Protein AF-A0A8J4EM43-F1 (afdb_monomer)

Structure (mmCIF, N/CA/C/O backbone):
data_AF-A0A8J4EM43-F1
#
_entry.id   AF-A0A8J4EM43-F1
#
loop_
_atom_site.group_PDB
_atom_site.id
_atom_site.type_symbol
_atom_site.label_atom_id
_atom_site.label_alt_id
_atom_site.label_comp_id
_atom_site.label_asym_id
_atom_site.label_entity_id
_atom_site.label_seq_id
_atom_site.pdbx_PDB_ins_code
_atom_site.Cartn_x
_atom_site.Cartn_y
_atom_site.Cartn_z
_atom_site.occupancy
_atom_site.B_iso_or_equiv
_atom_site.auth_seq_id
_atom_site.auth_comp_id
_atom_site.auth_asym_id
_atom_site.auth_atom_id
_atom_site.pdbx_PDB_model_num
ATOM 1 N N . MET A 1 1 ? -15.523 0.454 0.239 1.00 89.88 1 MET A N 1
ATOM 2 C CA . MET A 1 1 ? -14.307 0.440 -0.591 1.00 89.88 1 MET A CA 1
ATOM 3 C C . MET A 1 1 ? -13.421 -0.661 -0.069 1.00 89.88 1 MET A C 1
ATOM 5 O O . MET A 1 1 ? -13.330 -0.819 1.149 1.00 89.88 1 MET A O 1
ATOM 9 N N . ARG A 1 2 ? -12.772 -1.385 -0.972 1.00 94.44 2 ARG A N 1
ATOM 10 C CA . ARG A 1 2 ? -11.844 -2.448 -0.618 1.00 94.44 2 ARG A CA 1
ATOM 11 C C . ARG A 1 2 ? -10.454 -2.103 -1.120 1.00 94.44 2 ARG A C 1
ATOM 13 O O . ARG A 1 2 ? -10.302 -1.738 -2.282 1.00 94.44 2 ARG A O 1
ATOM 20 N N . VAL A 1 3 ? -9.452 -2.221 -0.259 1.00 95.94 3 VAL A N 1
ATOM 21 C CA . VAL A 1 3 ? -8.048 -2.058 -0.639 1.00 95.94 3 VAL A CA 1
ATOM 22 C C . VAL A 1 3 ? -7.417 -3.416 -0.925 1.00 95.94 3 VAL A C 1
ATOM 24 O O . VAL A 1 3 ? -7.649 -4.396 -0.217 1.00 95.94 3 VAL A O 1
ATOM 27 N N . THR A 1 4 ? -6.631 -3.484 -1.995 1.00 96.88 4 THR A N 1
ATOM 28 C CA . THR A 1 4 ? -5.862 -4.669 -2.384 1.00 96.88 4 THR A CA 1
ATOM 29 C C . THR A 1 4 ? -4.419 -4.295 -2.687 1.00 96.88 4 THR A C 1
ATOM 31 O O . THR A 1 4 ? -4.121 -3.148 -3.028 1.00 96.88 4 THR A O 1
ATOM 34 N N . ALA A 1 5 ? -3.520 -5.270 -2.555 1.00 97.19 5 ALA A N 1
ATOM 35 C CA . ALA A 1 5 ? -2.105 -5.106 -2.839 1.00 97.19 5 ALA A CA 1
ATOM 36 C C . ALA A 1 5 ? -1.611 -6.189 -3.805 1.00 97.19 5 ALA A C 1
ATOM 38 O O . ALA A 1 5 ? -1.839 -7.378 -3.581 1.00 97.19 5 ALA A O 1
ATOM 39 N N . ASN A 1 6 ? -0.915 -5.776 -4.862 1.00 97.38 6 ASN A N 1
ATOM 40 C CA . ASN A 1 6 ? -0.140 -6.654 -5.725 1.00 97.38 6 ASN A CA 1
ATOM 41 C C . ASN A 1 6 ? 1.299 -6.725 -5.196 1.00 97.38 6 ASN A C 1
ATOM 43 O O . ASN A 1 6 ? 2.071 -5.773 -5.315 1.00 97.38 6 ASN A O 1
ATOM 47 N N . ARG A 1 7 ? 1.635 -7.870 -4.603 1.00 96.50 7 ARG A N 1
ATOM 48 C CA . ARG A 1 7 ? 2.933 -8.123 -3.973 1.00 96.50 7 ARG A CA 1
ATOM 49 C C . ARG A 1 7 ? 4.051 -8.333 -4.999 1.00 96.50 7 ARG A C 1
ATOM 51 O O . ARG A 1 7 ? 5.178 -7.960 -4.710 1.00 96.50 7 ARG A O 1
ATOM 58 N N . ASP A 1 8 ? 3.731 -8.784 -6.214 1.00 96.81 8 ASP A N 1
ATOM 59 C CA . ASP A 1 8 ? 4.714 -9.032 -7.282 1.00 96.81 8 ASP A CA 1
ATOM 60 C C . ASP A 1 8 ? 5.345 -7.745 -7.835 1.00 96.81 8 ASP A C 1
ATOM 62 O O . ASP A 1 8 ? 6.429 -7.770 -8.412 1.00 96.81 8 ASP A O 1
ATOM 66 N N . VAL A 1 9 ? 4.665 -6.606 -7.673 1.00 97.50 9 VAL A N 1
ATOM 67 C CA . VAL A 1 9 ? 5.150 -5.285 -8.116 1.00 97.50 9 VAL A CA 1
ATOM 68 C C . VAL A 1 9 ? 5.515 -4.375 -6.943 1.00 97.50 9 VAL A C 1
ATOM 70 O O . VAL A 1 9 ? 5.826 -3.198 -7.131 1.00 97.50 9 VAL A O 1
ATOM 73 N N . CYS A 1 10 ? 5.434 -4.869 -5.708 1.00 98.06 10 CYS A N 1
ATOM 74 C CA . CYS A 1 10 ? 5.814 -4.089 -4.542 1.00 98.06 10 CYS A CA 1
ATOM 75 C C . CYS A 1 10 ? 7.337 -3.936 -4.503 1.00 98.06 10 CYS A C 1
ATOM 77 O O . CYS A 1 10 ? 8.062 -4.921 -4.528 1.00 98.06 10 CYS A O 1
ATOM 79 N N . ILE A 1 11 ? 7.821 -2.695 -4.410 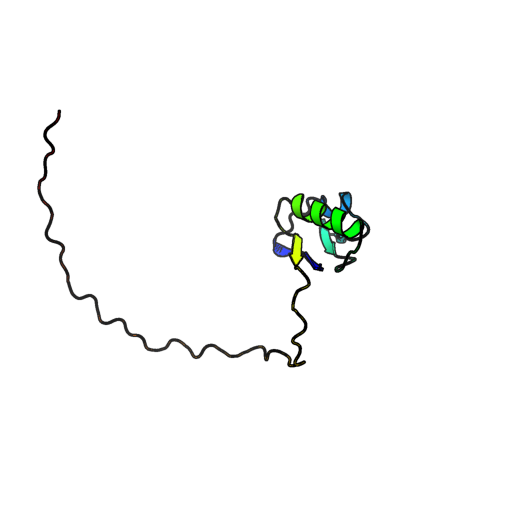1.00 97.75 11 ILE A N 1
ATOM 80 C CA . ILE A 1 11 ? 9.262 -2.403 -4.303 1.00 97.75 11 ILE A CA 1
ATOM 81 C C . ILE A 1 11 ? 9.710 -2.106 -2.863 1.00 97.75 11 ILE A C 1
ATOM 83 O O . ILE A 1 11 ? 10.794 -1.573 -2.654 1.00 97.75 11 ILE A O 1
ATOM 87 N N . GLY A 1 12 ? 8.847 -2.354 -1.871 1.00 97.31 12 GLY A N 1
ATOM 88 C CA . GLY A 1 12 ? 9.171 -2.171 -0.452 1.00 97.31 12 GLY A CA 1
ATOM 89 C C . GLY A 1 12 ? 9.400 -0.725 0.011 1.00 97.31 12 GLY A C 1
ATOM 90 O O . GLY A 1 12 ? 10.061 -0.500 1.017 1.00 97.31 12 GLY A O 1
ATOM 91 N N . ALA A 1 13 ? 8.833 0.274 -0.675 1.00 96.88 13 ALA A N 1
ATOM 92 C CA . ALA A 1 13 ? 9.063 1.698 -0.377 1.00 96.88 13 ALA A CA 1
ATOM 93 C C . ALA A 1 13 ? 8.496 2.206 0.972 1.00 96.88 13 ALA A C 1
ATOM 95 O O . ALA A 1 13 ? 8.711 3.367 1.321 1.00 96.88 13 ALA A O 1
ATOM 96 N N . GLY A 1 14 ? 7.711 1.400 1.696 1.00 96.94 14 GLY A N 1
ATOM 97 C CA . GLY A 1 14 ? 7.224 1.713 3.050 1.00 96.94 14 GLY A CA 1
ATOM 98 C C . GLY A 1 14 ? 6.172 2.826 3.176 1.00 96.94 14 GLY A C 1
ATOM 99 O O . GLY A 1 14 ? 5.620 3.006 4.256 1.00 96.94 14 GLY A O 1
ATOM 100 N N . GLN A 1 15 ? 5.830 3.546 2.097 1.00 98.12 15 GLN A N 1
ATOM 101 C CA . GLN A 1 15 ? 4.896 4.687 2.161 1.00 98.12 15 GLN A CA 1
ATOM 102 C C . GLN A 1 15 ? 3.530 4.313 2.747 1.00 98.12 15 GLN A C 1
ATOM 104 O O . GLN A 1 15 ? 2.969 5.057 3.537 1.00 98.12 15 GLN A O 1
ATOM 109 N N . CYS A 1 16 ? 3.024 3.124 2.425 1.00 97.88 16 CYS A N 1
ATOM 110 C CA . CYS A 1 16 ? 1.739 2.649 2.930 1.00 97.88 16 CYS A CA 1
ATOM 111 C C . CYS A 1 16 ? 1.689 2.515 4.461 1.00 97.88 16 CYS A C 1
ATOM 113 O O . CYS A 1 16 ? 0.750 3.010 5.080 1.00 97.88 16 CYS A O 1
ATOM 115 N N . VAL A 1 17 ? 2.716 1.915 5.069 1.00 97.62 17 VAL A N 1
ATOM 116 C CA . VAL A 1 17 ? 2.816 1.742 6.527 1.00 97.62 17 VAL A CA 1
ATOM 117 C C . VAL A 1 17 ? 3.022 3.085 7.225 1.00 97.62 17 VAL A C 1
ATOM 119 O O . VAL A 1 17 ? 2.458 3.315 8.288 1.00 97.62 17 VAL A O 1
ATOM 122 N N . LEU A 1 18 ? 3.784 3.999 6.615 1.00 97.69 18 LEU A N 1
ATOM 123 C CA . LEU A 1 18 ? 3.984 5.348 7.153 1.00 97.69 18 LEU A CA 1
ATOM 124 C C . LEU A 1 18 ? 2.693 6.180 7.146 1.00 97.69 18 LEU A C 1
ATOM 126 O O . LEU A 1 18 ? 2.479 6.973 8.061 1.00 97.69 18 LEU A O 1
ATOM 130 N N . THR A 1 19 ? 1.842 6.013 6.130 1.00 97.81 19 THR A N 1
ATOM 131 C CA . THR A 1 19 ? 0.584 6.762 6.003 1.00 97.81 19 THR A CA 1
ATOM 132 C C . THR A 1 19 ? -0.523 6.209 6.900 1.00 97.81 19 THR A C 1
ATOM 134 O O . THR A 1 19 ? -1.241 6.992 7.522 1.00 97.81 19 THR A O 1
ATOM 137 N N . GLU A 1 20 ? -0.688 4.883 6.963 1.00 97.69 20 GLU A N 1
ATOM 138 C CA . GLU A 1 20 ? -1.752 4.241 7.745 1.00 97.69 20 GLU A CA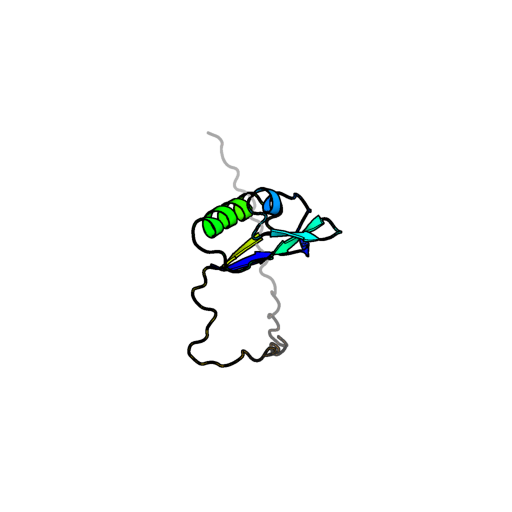 1
ATOM 139 C C . GLU A 1 20 ? -1.317 2.862 8.294 1.00 97.69 20 GLU A C 1
ATOM 141 O O . GLU A 1 2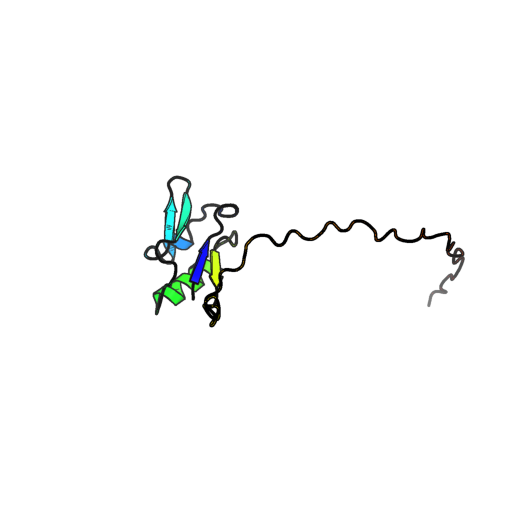0 ? -1.666 1.816 7.729 1.00 97.69 20 GLU A O 1
ATOM 146 N N . PRO A 1 21 ? -0.563 2.829 9.410 1.00 97.06 21 PRO A N 1
ATOM 147 C CA . PRO A 1 21 ? -0.047 1.589 10.000 1.00 97.06 21 PRO A CA 1
ATOM 148 C C . PRO A 1 21 ? -1.139 0.706 10.624 1.00 97.06 21 PRO A C 1
ATOM 150 O O . PRO A 1 21 ? -0.892 -0.457 10.949 1.00 97.06 21 PRO A O 1
ATOM 153 N N . ALA A 1 22 ? -2.363 1.218 10.811 1.00 96.31 22 ALA A N 1
ATOM 154 C CA . ALA A 1 22 ? -3.476 0.384 11.259 1.00 96.31 22 ALA A CA 1
ATOM 155 C C . ALA A 1 22 ? -4.005 -0.529 10.135 1.00 96.31 22 ALA A C 1
ATOM 157 O O . ALA A 1 22 ? -4.595 -1.573 10.417 1.00 96.31 22 ALA A O 1
ATOM 158 N N . VAL A 1 23 ? -3.795 -0.154 8.867 1.00 97.75 23 VAL A N 1
ATOM 159 C CA . VAL A 1 23 ? -4.303 -0.874 7.684 1.00 97.75 23 VAL A CA 1
ATOM 160 C C . VAL A 1 23 ? -3.193 -1.623 6.965 1.00 97.75 23 VAL A C 1
ATOM 162 O O . VAL A 1 23 ? -3.438 -2.721 6.467 1.00 97.75 23 VAL A O 1
ATOM 165 N N . PHE A 1 24 ? -1.985 -1.070 6.920 1.00 98.25 24 PHE A N 1
ATOM 166 C CA . PHE A 1 24 ? -0.857 -1.670 6.219 1.00 98.25 24 PHE A CA 1
ATOM 167 C C . PHE A 1 24 ? 0.234 -2.119 7.181 1.00 98.25 24 PHE A C 1
ATOM 169 O O . PHE A 1 24 ? 0.484 -1.488 8.202 1.00 98.25 24 PHE A O 1
ATOM 176 N N . ASP A 1 25 ? 0.905 -3.194 6.799 1.00 97.75 25 ASP A N 1
ATOM 177 C CA . ASP A 1 25 ? 2.140 -3.667 7.408 1.00 97.75 25 ASP A CA 1
ATOM 178 C C . ASP A 1 25 ? 3.145 -4.027 6.309 1.00 97.75 25 ASP A C 1
ATOM 180 O O . ASP A 1 25 ? 2.814 -4.010 5.117 1.00 97.75 25 ASP A O 1
ATOM 184 N N . GLN A 1 26 ? 4.358 -4.385 6.705 1.00 96.94 26 GLN A N 1
ATOM 185 C CA . GLN A 1 26 ? 5.326 -5.045 5.836 1.00 96.94 26 GLN A CA 1
ATOM 186 C C . GLN A 1 26 ? 5.732 -6.383 6.451 1.00 96.94 26 GLN A C 1
ATOM 188 O O . GLN A 1 26 ? 5.839 -6.508 7.667 1.00 96.94 26 GLN A O 1
ATOM 193 N N . ASP A 1 27 ? 5.913 -7.396 5.610 1.00 96.19 27 ASP A N 1
ATOM 194 C CA . ASP A 1 27 ? 6.522 -8.653 6.046 1.00 96.19 27 ASP A CA 1
ATOM 195 C C . ASP A 1 27 ? 8.043 -8.524 6.199 1.00 96.19 27 ASP A C 1
ATOM 197 O O . ASP A 1 27 ? 8.630 -7.457 6.001 1.00 96.19 27 ASP A O 1
ATOM 201 N N . ASP A 1 28 ? 8.681 -9.642 6.540 1.00 96.12 28 ASP A N 1
ATOM 202 C CA . ASP A 1 28 ? 10.126 -9.733 6.746 1.00 96.12 28 ASP A CA 1
ATOM 203 C C . ASP A 1 28 ? 10.943 -9.379 5.486 1.00 96.12 28 ASP A C 1
ATOM 205 O O . ASP A 1 28 ? 12.094 -8.958 5.599 1.00 96.12 28 ASP A O 1
ATOM 209 N N . ASP A 1 29 ? 10.344 -9.480 4.294 1.00 94.56 29 ASP A N 1
ATOM 210 C CA . ASP A 1 29 ? 10.958 -9.114 3.014 1.00 94.56 29 ASP A CA 1
ATOM 211 C C . ASP A 1 29 ? 10.693 -7.642 2.635 1.00 94.56 29 ASP A C 1
ATOM 213 O O . ASP A 1 29 ? 11.060 -7.185 1.548 1.00 94.56 29 ASP A O 1
ATOM 217 N N . GLY A 1 30 ? 10.026 -6.875 3.504 1.00 95.06 30 GLY A N 1
ATOM 218 C CA . GLY A 1 30 ? 9.634 -5.491 3.244 1.00 95.06 30 GLY A CA 1
ATOM 219 C C . GLY A 1 30 ? 8.466 -5.360 2.260 1.00 95.06 30 GLY A C 1
ATOM 220 O O . GLY A 1 30 ? 8.168 -4.256 1.794 1.00 95.06 30 GLY A O 1
ATOM 221 N N . THR A 1 31 ? 7.780 -6.455 1.931 1.00 97.62 31 THR A N 1
ATOM 222 C CA . THR A 1 31 ? 6.643 -6.456 1.010 1.00 97.62 31 THR A CA 1
ATOM 223 C C . THR A 1 31 ? 5.358 -6.117 1.754 1.00 97.62 31 THR A C 1
ATOM 225 O O . THR A 1 31 ? 5.123 -6.546 2.879 1.00 97.62 31 THR A O 1
ATOM 228 N N . VAL A 1 32 ? 4.492 -5.328 1.116 1.00 97.88 32 VAL A N 1
ATOM 229 C CA . VAL A 1 32 ? 3.252 -4.863 1.745 1.00 97.88 32 VAL A CA 1
ATOM 230 C C . VAL A 1 32 ? 2.316 -6.015 2.144 1.00 97.88 32 VAL A C 1
ATOM 232 O O . VAL A 1 32 ? 2.062 -6.953 1.378 1.00 97.88 32 VAL A O 1
ATOM 235 N N . LEU A 1 33 ? 1.746 -5.889 3.339 1.00 97.50 33 LEU A N 1
ATOM 236 C CA . LEU A 1 33 ? 0.659 -6.687 3.889 1.00 97.50 33 LEU A CA 1
ATOM 237 C C . LEU A 1 33 ? -0.540 -5.775 4.175 1.00 97.50 33 LEU A C 1
ATOM 239 O O . LEU A 1 33 ? -0.398 -4.698 4.748 1.0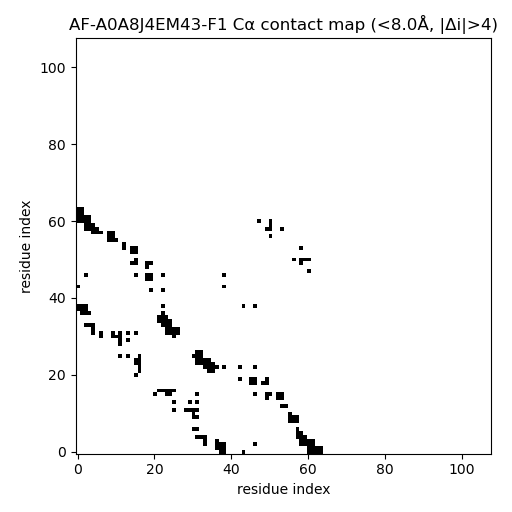0 97.50 33 LEU A O 1
ATOM 243 N N . VAL A 1 34 ? -1.741 -6.208 3.792 1.00 97.56 34 VAL A N 1
ATOM 244 C CA . VAL A 1 34 ? -2.991 -5.503 4.114 1.00 97.56 34 VAL A CA 1
ATOM 245 C C . VAL A 1 34 ? -3.610 -6.163 5.344 1.00 97.56 34 VAL A C 1
ATOM 247 O O . VAL A 1 34 ? -4.056 -7.305 5.269 1.00 97.56 34 VAL A O 1
ATOM 250 N N . ARG A 1 35 ? -3.638 -5.449 6.472 1.00 97.12 35 ARG A N 1
ATOM 251 C CA . ARG A 1 35 ? -4.223 -5.901 7.747 1.00 97.12 35 ARG A CA 1
ATOM 252 C C . ARG A 1 35 ? -5.733 -5.679 7.806 1.00 97.12 35 ARG A C 1
ATOM 254 O O . ARG A 1 35 ? -6.448 -6.491 8.385 1.00 97.12 35 ARG A O 1
ATOM 261 N N . LEU A 1 36 ? -6.213 -4.592 7.198 1.00 95.81 36 LEU A N 1
ATOM 262 C CA . LEU A 1 36 ? -7.632 -4.246 7.113 1.00 95.81 36 LEU A CA 1
ATOM 263 C C . LEU A 1 36 ? -7.998 -3.911 5.667 1.00 95.81 36 LEU A C 1
ATOM 265 O O . LEU A 1 36 ? -7.658 -2.847 5.160 1.00 95.81 36 LEU A O 1
ATOM 269 N N . ASP A 1 37 ? -8.717 -4.807 4.995 1.00 93.50 37 ASP A N 1
ATOM 270 C CA . ASP A 1 37 ? -9.051 -4.635 3.578 1.00 93.50 37 ASP A CA 1
ATOM 271 C C . ASP A 1 37 ? -10.265 -3.721 3.339 1.00 93.50 37 ASP A C 1
ATOM 273 O O . ASP A 1 37 ? -10.443 -3.221 2.229 1.00 93.50 37 ASP A O 1
ATOM 277 N N . ARG A 1 38 ? -11.079 -3.460 4.369 1.00 95.06 38 ARG A N 1
ATOM 278 C CA . ARG A 1 38 ? -12.274 -2.600 4.312 1.00 95.06 38 ARG A CA 1
ATOM 279 C C . ARG A 1 38 ? -12.217 -1.467 5.345 1.00 95.06 38 ARG A C 1
ATOM 281 O O . ARG A 1 38 ? -12.952 -1.499 6.333 1.00 95.06 38 ARG A O 1
ATOM 288 N N . PRO A 1 39 ? -11.352 -0.460 5.144 1.00 93.75 39 PRO A N 1
ATOM 289 C CA . PRO A 1 39 ? -11.295 0.714 6.009 1.00 93.75 39 PRO A CA 1
ATOM 290 C C . PRO A 1 39 ? -12.543 1.597 5.838 1.00 93.75 39 PRO A C 1
ATOM 292 O O . PRO A 1 39 ? -13.135 1.678 4.757 1.00 93.75 39 PRO A O 1
ATOM 295 N N . THR A 1 40 ? -12.925 2.304 6.900 1.00 93.12 40 THR A N 1
ATOM 296 C CA . THR A 1 40 ? -14.084 3.215 6.931 1.00 93.12 40 THR A CA 1
ATOM 297 C C . THR A 1 40 ? -13.717 4.550 7.576 1.00 93.12 40 THR A C 1
ATOM 299 O O . THR A 1 40 ? -12.755 4.614 8.334 1.00 93.12 40 THR A O 1
ATOM 302 N N . GLY A 1 41 ? -14.503 5.604 7.331 1.00 93.69 41 GLY A N 1
ATOM 303 C CA . GLY A 1 41 ? -14.283 6.917 7.954 1.00 93.69 41 GLY A CA 1
ATOM 304 C C . GLY A 1 41 ? -12.926 7.527 7.583 1.00 93.69 41 GLY A C 1
ATOM 305 O O . GLY A 1 41 ? -12.483 7.367 6.451 1.00 93.69 41 GLY A O 1
ATOM 306 N N . GLU A 1 42 ? -12.255 8.177 8.538 1.00 94.50 42 GLU A N 1
ATOM 307 C CA . GLU A 1 42 ? -10.947 8.823 8.315 1.00 94.50 42 GLU A CA 1
ATOM 308 C C . GLU A 1 42 ? -9.875 7.831 7.828 1.00 94.50 42 GLU A C 1
ATOM 310 O O . GLU A 1 42 ? -9.080 8.152 6.946 1.00 94.50 42 GLU A O 1
ATOM 315 N N . THR A 1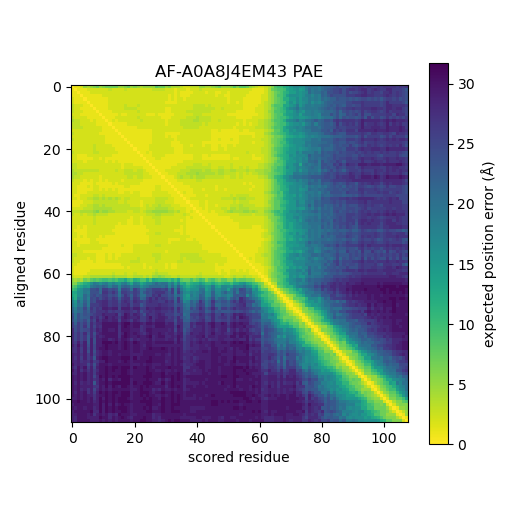 43 ? -9.903 6.586 8.313 1.00 95.94 43 THR A N 1
ATOM 316 C CA . THR A 1 43 ? -8.993 5.524 7.858 1.00 95.94 43 THR A CA 1
ATOM 317 C C . THR A 1 43 ? -9.133 5.265 6.356 1.00 95.94 43 THR A C 1
ATOM 319 O O . THR A 1 43 ? -8.153 4.987 5.671 1.00 95.94 43 THR A O 1
ATOM 322 N N . ALA A 1 44 ? -10.344 5.385 5.802 1.00 95.50 44 ALA A N 1
ATOM 323 C CA . ALA A 1 44 ? -10.557 5.239 4.366 1.00 95.50 44 ALA A CA 1
ATOM 324 C C . ALA A 1 44 ? -9.877 6.363 3.564 1.00 95.50 44 ALA A C 1
ATOM 326 O O . ALA A 1 44 ? -9.353 6.105 2.480 1.00 95.50 44 ALA A O 1
ATOM 327 N N . ASP A 1 45 ? -9.850 7.587 4.093 1.00 96.50 45 ASP A N 1
ATOM 328 C CA . ASP A 1 45 ? -9.166 8.721 3.466 1.00 96.50 45 ASP A CA 1
ATOM 329 C C . ASP A 1 45 ? -7.643 8.553 3.506 1.00 96.50 45 ASP A C 1
ATOM 331 O O . ASP A 1 45 ? -6.991 8.696 2.470 1.00 96.50 45 ASP A O 1
ATOM 335 N N . ARG A 1 46 ? -7.083 8.123 4.645 1.00 97.69 46 ARG A N 1
ATOM 336 C CA . ARG A 1 46 ? -5.648 7.790 4.756 1.00 97.69 46 ARG A CA 1
ATOM 337 C C . ARG A 1 46 ? -5.240 6.654 3.824 1.00 97.69 46 ARG A C 1
ATOM 339 O O . ARG A 1 46 ? -4.175 6.689 3.216 1.00 97.69 46 ARG A O 1
ATOM 346 N N . VAL A 1 47 ? -6.107 5.661 3.638 1.00 97.62 47 VAL A N 1
ATOM 347 C CA . VAL A 1 47 ? -5.857 4.572 2.687 1.00 97.62 47 VAL A CA 1
ATOM 348 C C . VAL A 1 47 ? -5.864 5.062 1.233 1.00 97.62 47 VAL A C 1
ATOM 350 O O . VAL A 1 47 ? -5.045 4.597 0.439 1.00 97.62 47 VAL A O 1
ATOM 353 N N . ARG A 1 48 ? -6.724 6.021 0.861 1.00 97.12 48 ARG A N 1
ATOM 354 C CA . ARG A 1 48 ? -6.673 6.661 -0.473 1.00 97.12 48 ARG A CA 1
ATOM 355 C C . ARG A 1 48 ? -5.360 7.404 -0.692 1.00 97.12 48 ARG A C 1
ATOM 357 O O . ARG A 1 48 ? -4.784 7.302 -1.773 1.00 97.12 48 ARG A O 1
ATOM 364 N N . GLU A 1 49 ? -4.883 8.106 0.329 1.00 98.06 49 GLU A N 1
ATOM 365 C CA . GLU A 1 49 ? -3.586 8.782 0.301 1.00 98.06 49 GLU A CA 1
ATOM 366 C C . GLU A 1 49 ? -2.436 7.780 0.124 1.00 98.06 49 GLU A C 1
ATOM 368 O O . GLU A 1 49 ? -1.643 7.919 -0.806 1.00 98.06 49 GLU A O 1
ATOM 373 N N . ALA A 1 50 ? -2.403 6.708 0.923 1.00 98.00 50 ALA A N 1
ATOM 374 C CA . ALA A 1 50 ? -1.396 5.650 0.828 1.00 98.00 50 ALA A CA 1
ATOM 375 C C . ALA A 1 50 ? -1.329 5.017 -0.574 1.00 98.00 50 ALA A C 1
ATOM 377 O O . ALA A 1 50 ? -0.246 4.725 -1.085 1.00 98.00 50 ALA A O 1
ATOM 378 N N . VAL A 1 51 ? -2.486 4.820 -1.215 1.00 97.75 51 VAL A N 1
ATOM 379 C CA . VAL A 1 51 ? -2.573 4.311 -2.591 1.00 97.75 51 VAL A CA 1
ATOM 380 C C . VAL A 1 51 ? -1.944 5.295 -3.580 1.00 97.75 51 VAL A C 1
ATOM 382 O O . VAL A 1 51 ? -1.179 4.870 -4.444 1.00 97.75 51 VAL A O 1
ATOM 385 N N . GLY A 1 52 ? -2.213 6.597 -3.439 1.00 97.88 52 GLY A N 1
ATOM 386 C CA . GLY A 1 52 ? -1.631 7.644 -4.286 1.00 97.88 52 GLY A CA 1
ATOM 387 C C . GLY A 1 52 ? -0.125 7.844 -4.087 1.00 97.88 52 GLY A C 1
ATOM 388 O O . GLY A 1 52 ? 0.575 8.195 -5.033 1.00 97.88 52 GLY A O 1
ATOM 389 N N . LEU A 1 53 ? 0.384 7.574 -2.883 1.00 98.06 53 LEU A N 1
ATOM 390 C CA . LEU A 1 53 ? 1.810 7.651 -2.555 1.00 98.06 53 LEU A CA 1
ATOM 391 C C . LEU A 1 53 ? 2.605 6.409 -2.978 1.00 98.06 53 LEU A C 1
ATOM 393 O O . LEU A 1 53 ? 3.832 6.426 -2.904 1.00 98.06 53 LEU A O 1
ATOM 397 N N . CYS A 1 54 ? 1.948 5.325 -3.403 1.00 98.06 54 CYS A N 1
ATOM 398 C CA . CYS A 1 54 ? 2.620 4.081 -3.764 1.00 98.06 54 CYS A CA 1
ATOM 399 C C . CYS A 1 54 ? 3.404 4.233 -5.087 1.00 98.06 54 CYS A C 1
ATOM 401 O O . CYS A 1 54 ? 2.791 4.233 -6.157 1.00 98.06 54 CYS A O 1
ATOM 403 N N . PRO A 1 55 ? 4.753 4.278 -5.066 1.00 97.44 55 PRO A N 1
ATOM 404 C CA . PRO A 1 55 ? 5.540 4.582 -6.264 1.00 97.44 55 PRO A CA 1
ATOM 405 C C . PRO A 1 55 ? 5.493 3.469 -7.316 1.00 97.44 55 PRO A C 1
ATOM 407 O O . PRO A 1 55 ? 5.665 3.736 -8.501 1.00 97.44 55 PRO A O 1
ATOM 410 N N . SER A 1 56 ? 5.257 2.221 -6.902 1.00 97.50 56 SER A N 1
ATOM 411 C CA . SER A 1 56 ? 5.180 1.081 -7.817 1.00 97.50 56 SER A CA 1
ATOM 412 C C . SER A 1 56 ? 3.759 0.743 -8.270 1.00 97.50 56 SER A C 1
ATOM 414 O O . SER A 1 56 ? 3.571 -0.185 -9.054 1.00 97.50 56 SER A O 1
ATOM 416 N N . GLY A 1 57 ? 2.744 1.460 -7.773 1.00 96.94 57 GLY A N 1
ATOM 417 C CA . GLY A 1 57 ? 1.343 1.161 -8.077 1.00 96.94 57 GLY A CA 1
ATOM 418 C C . GLY A 1 57 ? 0.872 -0.204 -7.558 1.00 96.94 57 GLY A C 1
ATOM 419 O O . GLY A 1 57 ? -0.058 -0.790 -8.116 1.00 96.94 57 GLY A O 1
ATOM 420 N N . ALA A 1 58 ? 1.514 -0.728 -6.507 1.00 98.00 58 ALA A N 1
ATOM 421 C CA . ALA A 1 58 ? 1.153 -1.999 -5.885 1.00 98.00 58 ALA A CA 1
ATOM 422 C C . ALA A 1 58 ? -0.223 -1.965 -5.201 1.00 98.00 58 ALA A C 1
ATOM 424 O O . ALA A 1 58 ? -0.875 -3.001 -5.115 1.00 98.00 58 ALA A O 1
ATOM 425 N N . LEU A 1 59 ? -0.682 -0.805 -4.726 1.00 97.81 59 LEU A N 1
ATOM 426 C CA . LEU A 1 59 ? -1.968 -0.668 -4.040 1.00 97.81 59 LEU A CA 1
ATOM 427 C C . LEU A 1 59 ? -3.096 -0.269 -4.997 1.00 97.81 59 LEU A C 1
ATOM 429 O O . LEU A 1 59 ? -2.911 0.573 -5.874 1.00 97.81 59 LEU A O 1
ATOM 433 N N . ARG A 1 60 ? -4.286 -0.847 -4.806 1.00 96.19 60 ARG A N 1
ATOM 434 C CA . ARG A 1 60 ? -5.500 -0.523 -5.571 1.00 96.19 60 ARG A CA 1
ATOM 435 C C . ARG A 1 60 ? -6.715 -0.410 -4.665 1.00 96.19 60 ARG A C 1
ATOM 437 O O . ARG A 1 60 ? -6.804 -1.092 -3.646 1.00 96.19 60 ARG A O 1
ATOM 444 N N . LEU A 1 61 ? -7.661 0.427 -5.084 1.00 95.00 61 LEU A N 1
ATOM 445 C CA . LEU A 1 61 ? -8.976 0.555 -4.468 1.00 95.00 61 LEU A CA 1
ATOM 446 C C . LEU A 1 61 ? -10.050 0.054 -5.421 1.00 95.00 61 LEU A C 1
ATOM 448 O O . LEU A 1 61 ? -10.138 0.519 -6.556 1.00 95.00 61 LEU A O 1
ATOM 452 N N . ASP A 1 62 ? -10.887 -0.843 -4.923 1.00 90.88 62 ASP A N 1
ATOM 453 C CA . ASP A 1 62 ? -12.129 -1.245 -5.561 1.00 90.88 62 ASP A CA 1
ATOM 454 C C . ASP A 1 62 ? -13.300 -0.517 -4.882 1.00 90.88 62 ASP A C 1
ATOM 456 O O . ASP A 1 62 ? -13.437 -0.502 -3.649 1.00 90.88 62 ASP A O 1
ATOM 460 N N . ASP A 1 63 ? -14.165 0.100 -5.689 1.00 77.81 63 ASP A N 1
ATOM 461 C CA . ASP A 1 63 ? -15.474 0.555 -5.222 1.00 77.81 63 ASP A CA 1
ATOM 462 C C . ASP A 1 63 ? -16.300 -0.716 -4.974 1.00 77.81 63 ASP A C 1
ATOM 464 O O . ASP A 1 63 ? -16.489 -1.514 -5.890 1.00 77.81 63 ASP A O 1
ATOM 468 N N . ASP A 1 64 ? -16.796 -0.943 -3.754 1.00 63.22 64 ASP A N 1
ATOM 469 C CA . ASP A 1 64 ? -17.598 -2.135 -3.398 1.00 63.22 64 ASP A CA 1
ATOM 470 C C . ASP A 1 64 ? -18.969 -2.187 -4.115 1.00 63.22 64 ASP A C 1
ATOM 472 O O . ASP A 1 64 ? -19.885 -2.900 -3.705 1.00 63.22 64 ASP A O 1
ATOM 476 N N . ARG A 1 65 ? -19.145 -1.460 -5.223 1.00 56.22 65 ARG A N 1
ATOM 477 C CA . ARG A 1 65 ? -20.279 -1.625 -6.127 1.00 56.22 65 ARG A CA 1
ATOM 478 C C . ARG A 1 65 ? -20.094 -2.889 -6.966 1.00 56.22 65 ARG A C 1
ATOM 480 O O . ARG A 1 65 ? -19.713 -2.834 -8.129 1.00 56.22 65 ARG A O 1
ATOM 487 N N . GLY A 1 66 ? -20.445 -4.033 -6.382 1.00 52.12 66 GLY A N 1
ATOM 488 C CA . GLY A 1 66 ? -20.905 -5.184 -7.166 1.00 52.12 66 GLY A CA 1
ATOM 489 C C . GLY A 1 66 ? -19.974 -6.392 -7.229 1.00 52.12 66 GLY A C 1
ATOM 490 O O . GLY A 1 66 ? -19.663 -6.877 -8.317 1.00 52.12 66 GLY A O 1
ATOM 491 N N . ARG A 1 67 ? -19.612 -6.957 -6.072 1.00 50.03 67 ARG A N 1
ATOM 492 C CA . ARG A 1 67 ? -19.165 -8.363 -5.988 1.00 50.03 67 ARG A CA 1
ATOM 493 C C . ARG A 1 67 ? -20.075 -9.279 -5.166 1.00 50.03 67 ARG A C 1
ATOM 495 O O . ARG A 1 67 ? -19.708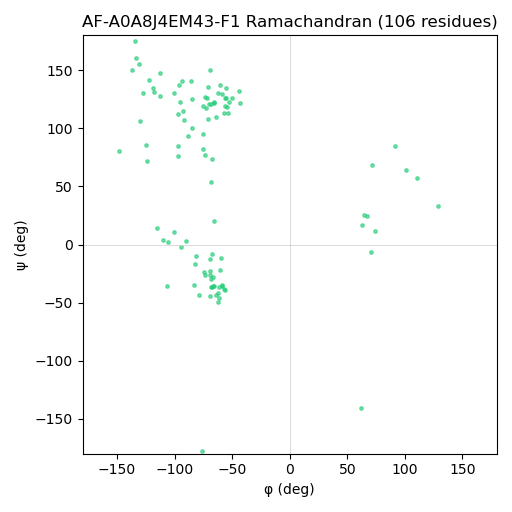 -10.420 -4.927 1.00 50.03 67 ARG A O 1
ATOM 502 N N . GLU A 1 68 ? -21.289 -8.841 -4.847 1.00 46.09 68 GLU A N 1
ATOM 503 C CA . GLU A 1 68 ? -22.409 -9.763 -4.644 1.00 46.09 68 GLU A CA 1
ATOM 504 C C . GLU A 1 68 ? -23.148 -9.899 -5.976 1.00 46.09 68 GLU A C 1
ATOM 506 O O . GLU A 1 68 ? -23.700 -8.933 -6.505 1.00 46.09 68 GLU A O 1
ATOM 511 N N . ARG A 1 69 ? -23.136 -11.104 -6.554 1.00 48.06 69 ARG A N 1
ATOM 512 C CA . ARG A 1 69 ? -24.168 -11.473 -7.524 1.00 48.06 69 ARG A CA 1
ATOM 513 C C . ARG A 1 69 ? -25.482 -11.532 -6.737 1.00 48.06 69 ARG A C 1
ATOM 515 O O . ARG A 1 69 ? -25.529 -12.324 -5.797 1.00 48.06 69 ARG A O 1
ATOM 522 N N . PRO A 1 70 ? -26.537 -10.780 -7.090 1.00 54.28 70 PRO A N 1
ATOM 523 C CA . PRO A 1 70 ? -27.827 -10.860 -6.391 1.00 54.28 70 PRO A CA 1
ATOM 524 C C . PRO A 1 70 ? -28.455 -12.272 -6.431 1.00 54.28 70 PRO A C 1
ATOM 526 O O . PRO A 1 70 ? -29.406 -12.558 -5.715 1.00 54.28 70 PRO A O 1
ATOM 529 N N . ASP A 1 71 ? -27.912 -13.158 -7.265 1.00 59.59 71 ASP A N 1
ATOM 530 C CA . ASP A 1 71 ? -28.369 -14.514 -7.561 1.00 59.59 71 ASP A CA 1
ATOM 531 C C . ASP A 1 71 ? -27.528 -15.659 -6.945 1.00 59.59 71 ASP A C 1
ATOM 533 O O . ASP A 1 71 ? -27.848 -16.822 -7.188 1.00 59.59 71 ASP A O 1
ATOM 537 N N . GLY A 1 72 ? -26.473 -15.384 -6.161 1.00 51.22 72 GLY A N 1
ATOM 538 C CA . GLY A 1 72 ? -25.785 -16.405 -5.342 1.00 51.22 72 GLY A CA 1
ATOM 539 C C . GLY A 1 72 ? -25.097 -17.567 -6.086 1.00 51.22 72 GLY A C 1
ATOM 540 O O . GLY A 1 72 ? -24.805 -18.589 -5.473 1.00 51.22 72 GLY A O 1
ATOM 541 N N . ARG A 1 73 ? -24.835 -17.458 -7.396 1.00 56.47 73 ARG A N 1
ATOM 542 C CA . ARG A 1 73 ? -24.149 -18.514 -8.169 1.00 56.47 73 ARG A CA 1
ATOM 543 C C . ARG A 1 73 ? -22.647 -18.244 -8.267 1.00 56.47 73 ARG A C 1
ATOM 545 O O . ARG A 1 73 ? -22.250 -17.211 -8.813 1.00 56.47 73 ARG A O 1
ATOM 552 N N . GLU A 1 74 ? -21.823 -19.185 -7.806 1.00 46.38 74 GLU A N 1
ATOM 553 C CA . GLU A 1 74 ? -20.392 -19.226 -8.130 1.00 46.38 74 GLU A CA 1
ATOM 554 C C . GLU A 1 74 ? -20.211 -19.232 -9.654 1.00 46.38 74 GLU A C 1
ATOM 556 O O . GLU A 1 74 ? -20.919 -19.927 -10.391 1.00 46.38 74 GLU A O 1
ATOM 561 N N . ARG A 1 75 ? -19.283 -18.404 -10.149 1.00 52.88 75 ARG A N 1
ATOM 562 C CA . ARG A 1 75 ? -18.823 -18.523 -11.534 1.00 52.88 75 ARG A CA 1
ATOM 563 C C . ARG A 1 75 ? -18.111 -19.874 -11.610 1.00 52.88 75 ARG A C 1
ATOM 565 O O . ARG A 1 75 ? -17.158 -20.037 -10.861 1.00 52.88 75 ARG A O 1
ATOM 572 N N . PRO A 1 76 ? -18.513 -20.817 -12.475 1.00 56.34 76 PRO A N 1
ATOM 573 C CA . PRO A 1 76 ? -17.649 -21.949 -12.742 1.00 56.34 76 PRO A CA 1
ATOM 574 C C . PRO A 1 76 ? -16.385 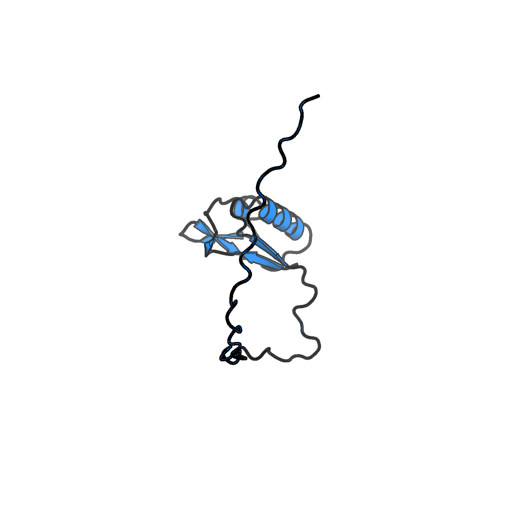-21.390 -13.398 1.00 56.34 76 PRO A C 1
ATOM 576 O O . PRO A 1 76 ? -16.433 -20.871 -14.520 1.00 56.34 76 PRO A O 1
ATOM 579 N N . ASP A 1 77 ? -15.280 -21.421 -12.660 1.00 57.88 77 ASP A N 1
ATOM 580 C CA . ASP A 1 77 ? -13.949 -21.324 -13.233 1.00 57.88 77 ASP A CA 1
ATOM 581 C C . ASP A 1 77 ? -13.845 -22.394 -14.327 1.00 57.88 77 ASP A C 1
ATOM 583 O O . ASP A 1 77 ? -14.091 -23.573 -14.083 1.00 57.88 77 ASP A O 1
ATOM 587 N N . GLY A 1 78 ? -13.544 -21.980 -15.558 1.00 56.81 78 GLY A N 1
ATOM 588 C CA . GLY A 1 78 ? -13.255 -22.920 -16.643 1.00 56.81 78 GLY A CA 1
ATOM 589 C C . GLY A 1 78 ? -14.396 -23.181 -17.625 1.00 56.81 78 GLY A C 1
ATOM 590 O O . GLY A 1 78 ? -14.809 -24.317 -17.835 1.00 56.81 78 GLY A O 1
ATOM 591 N N . ARG A 1 79 ? -14.825 -22.152 -18.363 1.00 53.00 79 ARG A N 1
ATOM 592 C CA . ARG A 1 79 ? -15.127 -22.402 -19.780 1.00 53.00 79 ARG A CA 1
ATOM 593 C C . ARG A 1 79 ? -13.832 -22.202 -20.548 1.00 53.00 79 ARG A C 1
ATOM 595 O O . ARG A 1 79 ? -13.493 -21.070 -20.888 1.00 53.00 79 ARG A O 1
ATOM 602 N N . GLU A 1 80 ? -13.104 -23.297 -20.759 1.00 50.09 80 GLU A N 1
ATOM 603 C CA . GLU A 1 80 ? -12.101 -23.378 -21.817 1.00 50.09 80 GLU A CA 1
ATOM 604 C C . GLU A 1 80 ? -12.699 -22.751 -23.076 1.00 50.09 80 GLU A C 1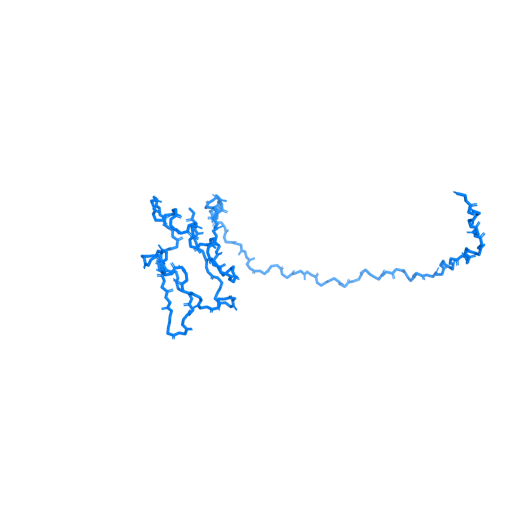
ATOM 606 O O . GLU A 1 80 ? -13.787 -23.119 -23.531 1.00 50.09 80 GLU A O 1
ATOM 611 N N . ARG A 1 81 ? -12.016 -21.725 -23.589 1.00 52.47 81 ARG A N 1
ATOM 612 C CA . ARG A 1 81 ? -12.275 -21.232 -24.936 1.00 52.47 81 ARG A CA 1
ATOM 613 C C . ARG A 1 81 ? -12.090 -22.445 -25.849 1.00 52.47 81 ARG A C 1
ATOM 615 O O . ARG A 1 81 ? -10.989 -22.988 -25.832 1.00 52.47 81 ARG A O 1
ATOM 622 N N . PRO A 1 82 ? -13.104 -22.896 -26.608 1.00 57.16 82 PRO A N 1
ATOM 623 C CA . PRO A 1 82 ? -12.834 -23.873 -27.648 1.00 57.16 82 PRO A CA 1
ATOM 624 C C . PRO A 1 82 ? -11.755 -23.275 -28.553 1.00 57.16 82 PRO A C 1
ATOM 626 O O . PRO A 1 82 ? -11.875 -22.119 -28.971 1.00 57.16 82 PRO A O 1
ATOM 629 N N . ASP A 1 83 ? -10.675 -24.037 -28.741 1.00 57.38 83 ASP A N 1
ATOM 630 C CA . ASP A 1 83 ? -9.523 -23.662 -29.550 1.00 57.38 83 ASP A CA 1
ATOM 631 C C . ASP A 1 83 ? -9.986 -23.028 -30.866 1.00 57.38 83 ASP A C 1
ATOM 633 O O . ASP A 1 83 ? -10.829 -23.587 -31.573 1.00 57.38 83 ASP A O 1
ATOM 637 N N . ASP A 1 84 ? -9.392 -21.882 -31.202 1.00 53.31 84 ASP A N 1
ATOM 638 C CA . ASP A 1 84 ? -9.550 -21.133 -32.454 1.00 53.31 84 ASP A CA 1
ATOM 639 C C . ASP A 1 84 ? -8.926 -21.913 -33.634 1.00 53.31 84 ASP A C 1
ATOM 641 O O . ASP A 1 84 ? -8.042 -21.448 -34.349 1.00 53.31 84 ASP A O 1
ATOM 645 N N . ARG A 1 85 ? -9.334 -23.171 -33.821 1.00 58.50 85 ARG A N 1
ATOM 646 C CA . ARG A 1 85 ? -8.971 -23.964 -34.992 1.00 58.50 85 ARG A CA 1
ATOM 647 C C . ARG A 1 85 ? -9.963 -23.634 -36.097 1.00 58.50 85 ARG A C 1
ATOM 649 O O . ARG A 1 85 ? -11.065 -24.172 -36.126 1.00 58.50 85 ARG A O 1
ATOM 656 N N . GLY A 1 86 ? -9.541 -22.776 -37.024 1.00 55.69 86 GLY A N 1
ATOM 657 C CA . GLY A 1 86 ? -10.050 -22.847 -38.396 1.00 55.69 86 GLY A CA 1
ATOM 658 C C . GLY A 1 86 ? -10.587 -21.567 -39.027 1.00 55.69 86 GLY A C 1
ATOM 659 O O . GLY A 1 86 ? -11.487 -21.654 -39.856 1.00 55.69 86 GLY A O 1
ATOM 660 N N . ARG A 1 87 ? -10.051 -20.381 -38.717 1.00 57.31 87 ARG A N 1
ATOM 661 C CA . ARG A 1 87 ? -10.121 -19.264 -39.679 1.00 57.31 87 ARG A CA 1
ATOM 662 C C . ARG A 1 87 ? -8.819 -19.183 -40.463 1.00 57.31 87 ARG A C 1
ATOM 664 O O . ARG A 1 87 ? -7.981 -18.323 -40.212 1.00 57.31 87 ARG A O 1
ATOM 671 N N . GLU A 1 88 ? -8.657 -20.092 -41.419 1.00 56.25 88 GLU A N 1
ATOM 672 C CA . GLU A 1 88 ? -7.680 -19.918 -42.493 1.00 56.25 88 GLU A CA 1
ATOM 673 C C . GLU A 1 88 ? -7.999 -18.594 -43.200 1.00 56.25 88 GLU A C 1
ATOM 675 O O . GLU A 1 88 ? -9.078 -18.407 -43.769 1.00 56.25 88 GLU A O 1
ATOM 680 N N . ARG A 1 89 ? -7.090 -17.621 -43.075 1.00 58.84 89 ARG A N 1
ATOM 681 C CA . ARG A 1 89 ? -7.162 -16.369 -43.832 1.00 58.84 89 ARG A CA 1
ATOM 682 C C . ARG A 1 89 ? -6.899 -16.751 -45.291 1.00 58.84 89 ARG A C 1
ATOM 684 O O . ARG A 1 89 ? -5.834 -17.309 -45.539 1.00 58.84 89 ARG A O 1
ATOM 691 N N . PRO A 1 90 ? -7.808 -16.486 -46.243 1.00 61.12 90 PRO A N 1
ATOM 692 C CA . PRO A 1 90 ? -7.489 -16.709 -47.644 1.00 61.12 90 PRO A CA 1
ATOM 693 C C . PRO A 1 90 ? -6.271 -15.856 -48.008 1.00 61.12 90 PRO A C 1
ATOM 695 O O . PRO A 1 90 ? -6.227 -14.666 -47.685 1.00 61.12 90 PRO A O 1
ATOM 698 N N . ASP A 1 91 ? -5.280 -16.506 -48.617 1.00 58.75 91 ASP A N 1
ATOM 699 C CA . ASP A 1 91 ? -4.000 -15.920 -48.987 1.00 58.75 91 ASP A CA 1
ATOM 700 C C . ASP A 1 91 ? -4.185 -14.608 -49.751 1.00 58.75 91 ASP A C 1
ATOM 702 O O . ASP A 1 91 ? -4.880 -14.540 -50.770 1.00 58.75 91 ASP A O 1
ATOM 706 N N . ASP A 1 92 ? -3.520 -13.575 -49.238 1.00 59.44 92 ASP A N 1
ATOM 707 C CA . ASP A 1 92 ? -3.404 -12.232 -49.795 1.00 59.44 92 ASP A CA 1
ATOM 708 C C . ASP A 1 92 ? -2.578 -12.307 -51.092 1.00 59.44 92 ASP A C 1
ATOM 710 O O . ASP A 1 92 ? -1.390 -11.989 -51.152 1.00 59.44 92 ASP A O 1
ATOM 714 N N . ARG A 1 93 ? -3.186 -12.841 -52.155 1.00 58.69 93 ARG A N 1
ATOM 715 C CA . ARG A 1 93 ? -2.586 -12.830 -53.487 1.00 58.69 93 ARG A CA 1
ATOM 716 C C . ARG A 1 93 ? -2.698 -11.423 -54.062 1.00 58.69 93 ARG A C 1
ATOM 718 O O . ARG A 1 93 ? -3.689 -11.070 -54.693 1.00 58.69 93 ARG A O 1
ATOM 725 N N . GLY A 1 94 ? -1.623 -10.664 -53.873 1.00 58.03 94 GLY A N 1
ATOM 726 C CA . GLY A 1 94 ? -1.039 -9.850 -54.935 1.00 58.03 94 GLY A CA 1
ATOM 727 C C . GLY A 1 94 ? -1.833 -8.619 -55.356 1.00 58.03 94 GLY A C 1
ATOM 728 O O . GLY A 1 94 ? -2.269 -8.523 -56.500 1.00 58.03 94 GLY A O 1
ATOM 729 N N . ARG A 1 95 ? -1.934 -7.618 -54.477 1.00 58.84 95 ARG A N 1
ATOM 730 C CA . ARG A 1 95 ? -2.071 -6.228 -54.936 1.00 58.84 95 ARG A CA 1
ATOM 731 C C . ARG A 1 95 ? -0.703 -5.559 -54.910 1.00 58.84 95 ARG A C 1
ATOM 733 O O . ARG A 1 95 ? -0.346 -4.895 -53.940 1.00 58.84 95 ARG A O 1
ATOM 740 N N . GLU A 1 96 ? 0.059 -5.749 -55.981 1.00 57.50 96 GLU A N 1
ATOM 741 C CA . GLU A 1 96 ? 1.206 -4.895 -56.291 1.00 57.50 96 GLU A CA 1
ATOM 742 C C . GLU A 1 96 ? 0.717 -3.440 -56.335 1.00 57.50 96 GLU A C 1
ATOM 744 O O . GLU A 1 96 ? -0.184 -3.089 -57.101 1.00 57.50 96 GLU A O 1
ATOM 749 N N . ARG A 1 97 ? 1.249 -2.598 -55.442 1.00 60.66 97 ARG A N 1
ATOM 750 C CA . ARG A 1 97 ? 1.002 -1.153 -55.470 1.00 60.66 97 ARG A CA 1
ATOM 751 C C . ARG A 1 97 ? 1.852 -0.605 -56.618 1.00 60.66 97 ARG A C 1
ATOM 753 O O . ARG A 1 97 ? 3.066 -0.770 -56.539 1.00 60.66 97 ARG A O 1
ATOM 760 N N . PRO A 1 98 ? 1.283 0.015 -57.664 1.00 61.16 98 PRO A N 1
ATOM 761 C CA . PRO A 1 98 ? 2.113 0.664 -58.666 1.00 61.16 98 PRO A CA 1
ATOM 762 C C . PRO A 1 98 ? 2.910 1.788 -57.999 1.00 61.16 98 PRO A C 1
ATOM 764 O O . PRO A 1 98 ? 2.351 2.590 -57.247 1.00 61.16 98 PRO A O 1
ATOM 767 N N . ASP A 1 99 ? 4.220 1.791 -58.243 1.00 59.81 99 ASP A N 1
ATOM 768 C CA . ASP A 1 99 ? 5.161 2.800 -57.772 1.00 59.81 99 ASP A CA 1
ATOM 769 C C . ASP A 1 99 ? 4.686 4.202 -58.173 1.00 59.81 99 ASP A C 1
ATOM 771 O O . ASP A 1 99 ? 4.661 4.553 -59.356 1.00 59.81 99 ASP A O 1
ATOM 775 N N . ASP A 1 100 ? 4.327 5.013 -57.176 1.00 58.41 100 ASP A N 1
ATOM 776 C CA . ASP A 1 100 ? 3.990 6.428 -57.335 1.00 58.41 100 ASP A CA 1
ATOM 777 C C . ASP A 1 100 ? 5.293 7.204 -57.588 1.00 58.41 100 ASP A C 1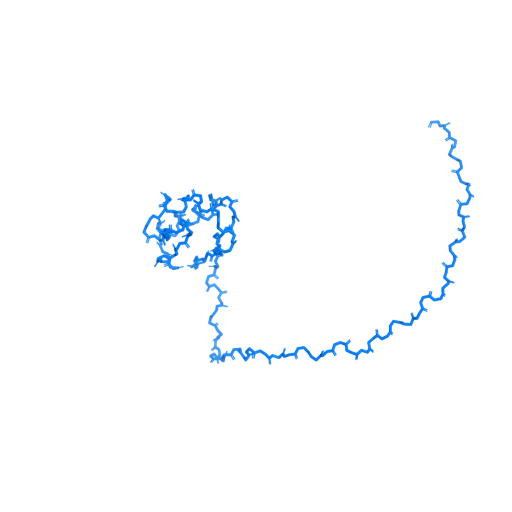
ATOM 779 O O . ASP A 1 100 ? 5.909 7.801 -56.702 1.00 58.41 100 ASP A O 1
ATOM 783 N N . ARG A 1 101 ? 5.794 7.096 -58.822 1.00 60.00 101 ARG A N 1
ATOM 784 C CA . ARG A 1 101 ? 6.865 7.952 -59.322 1.00 60.00 101 ARG A CA 1
ATOM 785 C C . ARG A 1 101 ? 6.293 9.342 -59.574 1.00 60.00 101 ARG A C 1
ATOM 787 O O . ARG A 1 101 ? 5.508 9.531 -60.496 1.00 60.00 101 ARG A O 1
ATOM 794 N N . GLY A 1 102 ? 6.816 10.312 -58.834 1.00 60.81 102 GLY A N 1
ATOM 795 C CA . GLY A 1 102 ? 6.994 11.671 -59.336 1.00 60.81 102 GLY A CA 1
ATOM 796 C C . GLY A 1 102 ? 5.831 12.624 -59.091 1.00 60.81 102 GLY A C 1
ATOM 797 O O . GLY A 1 102 ? 5.051 12.927 -59.990 1.00 60.81 102 GLY A O 1
ATOM 798 N N . ARG A 1 103 ? 5.814 13.231 -57.904 1.00 62.28 103 ARG A N 1
ATOM 799 C CA . ARG A 1 103 ? 5.356 14.616 -57.761 1.00 62.28 103 ARG A CA 1
ATOM 800 C C . ARG A 1 103 ? 6.450 15.426 -57.085 1.00 62.28 103 ARG A C 1
ATOM 802 O O . ARG A 1 103 ? 6.474 15.566 -55.866 1.00 62.28 103 ARG A O 1
ATOM 809 N N . GLU A 1 104 ? 7.373 15.926 -57.898 1.00 61.09 104 GLU A N 1
ATOM 810 C CA . GLU A 1 104 ? 8.207 17.066 -57.525 1.00 61.09 104 GLU A CA 1
ATOM 811 C C . GLU A 1 104 ? 7.279 18.230 -57.151 1.00 61.09 104 GLU A C 1
ATOM 813 O O . GLU A 1 104 ? 6.351 18.571 -57.890 1.00 61.09 104 GLU A O 1
ATOM 818 N N . ARG A 1 105 ? 7.477 18.788 -55.955 1.00 64.44 105 ARG A N 1
ATOM 819 C CA . ARG A 1 105 ? 6.795 20.005 -55.511 1.00 64.44 105 ARG A CA 1
ATOM 820 C C . ARG A 1 105 ? 7.599 21.196 -56.039 1.00 64.44 105 ARG A C 1
ATOM 822 O O . ARG A 1 105 ? 8.788 21.232 -55.741 1.00 64.44 105 ARG A O 1
ATOM 829 N N . PRO A 1 106 ? 7.015 22.153 -56.775 1.00 65.19 106 PRO A N 1
ATOM 830 C CA . PRO A 1 106 ? 7.681 23.430 -56.986 1.00 65.19 106 PRO A CA 1
ATOM 831 C C . PRO A 1 106 ? 7.679 24.232 -55.676 1.00 65.19 106 PRO A C 1
ATOM 833 O O . PRO A 1 106 ? 6.667 24.268 -54.968 1.00 65.19 106 PRO A O 1
ATOM 836 N N . ASP A 1 107 ? 8.830 24.819 -55.360 1.00 61.78 107 ASP A N 1
ATOM 837 C CA . ASP A 1 107 ? 9.030 25.758 -54.259 1.00 61.78 107 ASP A CA 1
ATOM 838 C C . ASP A 1 107 ? 8.400 27.122 -54.590 1.00 61.78 107 ASP A C 1
ATOM 840 O O . ASP A 1 107 ? 8.709 27.698 -55.635 1.00 61.78 107 ASP A O 1
ATOM 844 N N . ASP A 1 108 ? 7.543 27.620 -53.693 1.00 57.12 108 ASP A N 1
ATOM 845 C CA . ASP A 1 108 ? 7.340 29.050 -53.392 1.00 57.12 108 ASP A CA 1
ATOM 846 C C . ASP A 1 108 ? 6.859 29.188 -51.934 1.00 57.12 108 ASP A C 1
ATOM 848 O O . ASP A 1 108 ? 5.864 28.507 -51.571 1.00 57.12 108 ASP A O 1
#

Nearest PDB structures (foldseek):
  1siz-assembly1_C  TM=9.304E-01  e=8.324E-06  Pyrococcus furiosus
  4dhv-assembly1_A  TM=9.112E-01  e=1.250E-05  Pyrococcus furiosus DSM 3638
  1vjw-assembly1_A  TM=9.319E-01  e=1.754E-05  Thermotoga maritima
  8amp-assembly1_A  TM=9.071E-01  e=1.754E-05  Mycobacterium tuberculosis
  3pni-assembly1_A  TM=9.256E-01  e=2.818E-05  Pyrococcus furiosus

pLDDT: mean 79.89, std 19.72, range [46.09, 98.25]

Sequence (108 aa):
MRVTANRDVCIGAGQCVLTEPAVFDQDDDGTVLVRLDRPTGETADRVREAVGLCPSGALRLDDDRGRERPDGRERPDGRERPDDRGRERPDDRGRERPDDRGRERPDD

Organism: NCBI:txid2807577

Secondary structure (DSSP, 8-state):
-EEEE-GGG-----HHHHH-TTTEEE-TTS-EEES-SS--THHHHHHHHHHHH-TT--EEEE--SS-S-TT-PPP-S-----------PPP----PPP-----PPPP-

Foldseek 3Di:
DFKAFDQVQQPLPCLLCVQQVVQWDADPVSTIDGPDGDDDDVSVVSNVVSCVPRPRNRMDDDDPPDPDPVVPDDDPDDPDDPDPPDPPPPDPPDDDDPDPPDDDDDDD

Solvent-accessible surface area (backbone atoms only — not comparable to full-atom values): 7087 Å² total; per-residue (Å²): 83,34,56,48,74,44,61,92,50,42,80,46,80,57,48,41,38,75,57,33,57,84,33,24,43,62,50,98,86,41,36,72,38,76,73,45,45,67,51,61,73,71,54,34,55,36,50,53,49,23,37,73,59,35,90,61,60,25,43,48,77,42,71,73,84,70,85,68,64,97,77,77,70,80,76,77,84,76,76,74,74,78,75,90,81,76,80,80,72,80,77,87,78,75,79,80,75,78,81,86,77,80,80,85,76,82,90,130

Radius of gyration: 26.74 Å; Cα contacts (8 Å, |Δi|>4): 117; chains: 1; bounding box: 39×53×71 Å

InterPro domains:
  IPR001080 3Fe-4S ferredoxin [PR00352] (5-16)
  IPR001080 3Fe-4S ferredoxin [PR00352] (16-26)
  IPR001080 3Fe-4S ferredoxin [PR00352] (47-59)
  IPR010693 Divergent 4Fe-4S mono-cluster [PF06902] (1-61)
  IPR051269 Iron-sulfur cluster electron transport [PTHR36923] (1-62)

Mean predicted aligned error: 15.63 Å